Protein AF-A0A2T4MZQ0-F1 (afdb_monomer_lite)

Foldseek 3Di:
DFFPVVLVVLLVVLVVLLVLLVVLVVVLVVPDDPPPDPVVVVVVVVNVVLVVLSVVLVVLNVVVVVQVVVDPDRDGDDSPVSVVSNVVNSVVSVVVSVVSCVSSVD

Structure (mmCIF, N/CA/C/O backbone):
data_AF-A0A2T4MZQ0-F1
#
_entry.id   AF-A0A2T4MZQ0-F1
#
loop_
_atom_site.group_PDB
_atom_site.id
_atom_site.type_symbol
_atom_site.label_atom_id
_atom_site.label_alt_id
_atom_site.label_comp_id
_atom_site.label_asym_id
_atom_site.label_entity_id
_atom_site.label_seq_id
_atom_site.pdbx_PDB_ins_code
_atom_site.Cartn_x
_atom_site.Cartn_y
_atom_site.Cartn_z
_atom_site.occupancy
_atom_site.B_iso_or_equiv
_atom_site.auth_seq_id
_atom_site.auth_comp_id
_atom_site.auth_asym_id
_atom_site.auth_atom_id
_atom_site.pdbx_PDB_model_num
ATOM 1 N N . MET A 1 1 ? 12.218 -9.876 -13.837 1.00 82.69 1 MET A N 1
ATOM 2 C CA . MET A 1 1 ? 11.818 -8.979 -14.953 1.00 82.69 1 MET A CA 1
ATOM 3 C C . MET A 1 1 ? 10.308 -8.856 -14.944 1.00 82.69 1 MET A C 1
ATOM 5 O O . MET A 1 1 ? 9.641 -9.884 -14.955 1.00 82.69 1 MET A O 1
ATOM 9 N N . TYR A 1 2 ? 9.795 -7.631 -14.938 1.00 87.00 2 TYR A N 1
ATOM 10 C CA . TYR A 1 2 ? 8.361 -7.337 -14.904 1.00 87.00 2 TYR A CA 1
ATOM 11 C C . TYR A 1 2 ? 7.962 -6.518 -16.127 1.00 87.00 2 TYR A C 1
ATOM 13 O O . TYR A 1 2 ? 8.726 -5.652 -16.555 1.00 87.00 2 TYR A O 1
ATOM 21 N N . LEU A 1 3 ? 6.778 -6.761 -16.69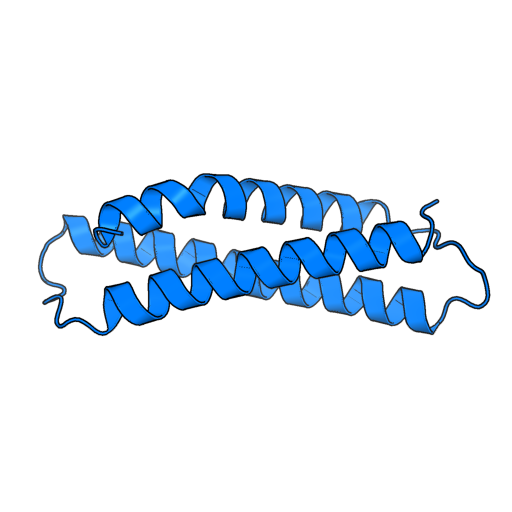0 1.00 92.69 3 LEU A N 1
ATOM 22 C CA . LEU A 1 3 ? 6.216 -5.841 -17.677 1.00 92.69 3 LEU A CA 1
ATOM 23 C C . LEU A 1 3 ? 5.825 -4.543 -16.974 1.00 92.69 3 LEU A C 1
ATOM 25 O O . LEU A 1 3 ? 5.265 -4.577 -15.882 1.00 92.69 3 LEU A O 1
ATOM 29 N N . ILE A 1 4 ? 6.089 -3.400 -17.612 1.00 89.00 4 ILE A N 1
ATOM 30 C CA . ILE A 1 4 ? 5.725 -2.091 -17.049 1.00 89.00 4 ILE A CA 1
ATOM 31 C C . ILE A 1 4 ? 4.227 -2.030 -16.741 1.00 89.00 4 ILE A C 1
ATOM 33 O O . ILE A 1 4 ? 3.852 -1.525 -15.690 1.00 89.00 4 ILE A O 1
ATOM 37 N N . GLN A 1 5 ? 3.385 -2.586 -17.618 1.00 90.56 5 GLN A N 1
ATOM 38 C CA . GLN A 1 5 ? 1.938 -2.594 -17.410 1.00 90.56 5 GLN A CA 1
ATOM 39 C C . GLN A 1 5 ? 1.546 -3.328 -16.123 1.00 90.56 5 GLN A C 1
ATOM 41 O O . GLN A 1 5 ? 0.811 -2.767 -15.321 1.00 90.56 5 GLN A O 1
ATOM 46 N N . ASP A 1 6 ? 2.099 -4.520 -15.881 1.00 92.81 6 ASP A N 1
ATOM 47 C CA . ASP A 1 6 ? 1.803 -5.300 -14.671 1.00 92.81 6 ASP A CA 1
ATOM 48 C C . ASP A 1 6 ? 2.218 -4.541 -13.402 1.00 92.81 6 ASP A C 1
ATOM 50 O O . ASP A 1 6 ? 1.526 -4.577 -12.385 1.00 92.81 6 ASP A O 1
ATOM 54 N N . VAL A 1 7 ? 3.347 -3.824 -13.463 1.00 91.25 7 VAL A N 1
ATOM 55 C CA . VAL A 1 7 ? 3.816 -2.978 -12.359 1.00 91.25 7 VAL A CA 1
ATOM 56 C C . VAL A 1 7 ? 2.870 -1.796 -12.152 1.00 91.25 7 VAL A C 1
ATOM 58 O O . VAL A 1 7 ? 2.487 -1.525 -11.020 1.00 91.25 7 VAL A O 1
ATOM 61 N N . VAL A 1 8 ? 2.456 -1.107 -13.217 1.00 91.75 8 VAL A N 1
ATOM 62 C CA . VAL A 1 8 ? 1.507 0.017 -13.136 1.00 91.75 8 VAL A CA 1
ATOM 63 C C . VAL A 1 8 ? 0.162 -0.429 -12.563 1.00 91.75 8 VAL A C 1
ATOM 65 O O . VAL A 1 8 ? -0.367 0.245 -11.678 1.00 91.75 8 VAL A O 1
ATOM 68 N N . ASP A 1 9 ? -0.371 -1.560 -13.022 1.00 93.88 9 ASP A N 1
ATOM 69 C CA . ASP A 1 9 ? -1.648 -2.104 -12.555 1.00 93.88 9 ASP A CA 1
ATOM 70 C C . ASP A 1 9 ? -1.576 -2.438 -11.060 1.00 93.88 9 ASP A C 1
ATOM 72 O O . ASP A 1 9 ? -2.433 -2.015 -10.281 1.00 93.88 9 ASP A O 1
ATOM 76 N N . PHE A 1 10 ? -0.497 -3.100 -10.635 1.00 93.62 10 PHE A N 1
ATOM 77 C CA . PHE A 1 10 ? -0.250 -3.408 -9.229 1.00 93.62 10 PHE A CA 1
ATOM 78 C C . PHE A 1 10 ? -0.114 -2.150 -8.355 1.00 93.62 10 PHE A C 1
ATOM 80 O O . PHE A 1 10 ? -0.749 -2.053 -7.304 1.00 93.62 10 PHE A O 1
ATOM 87 N N . LEU A 1 11 ? 0.683 -1.165 -8.786 1.00 93.81 11 LEU A N 1
ATOM 88 C CA . LEU A 1 11 ? 0.861 0.100 -8.066 1.00 93.81 11 LEU A CA 1
ATOM 89 C C . LEU A 1 11 ? -0.457 0.882 -7.957 1.00 93.81 11 LEU A C 1
ATOM 91 O O . LEU A 1 11 ? -0.725 1.508 -6.931 1.00 93.81 11 LEU A O 1
ATOM 95 N N . THR A 1 12 ? -1.289 0.830 -8.998 1.00 93.31 12 THR A N 1
ATOM 96 C CA . THR A 1 12 ? -2.608 1.474 -9.017 1.00 93.31 12 THR A CA 1
ATOM 97 C C . THR A 1 12 ? -3.555 0.814 -8.019 1.00 93.31 12 THR A C 1
ATOM 99 O O . THR A 1 12 ? -4.171 1.518 -7.220 1.00 93.31 12 THR A O 1
ATOM 102 N N . GLU A 1 13 ? -3.637 -0.521 -8.011 1.00 93.25 13 GLU A N 1
ATOM 103 C CA . GLU A 1 13 ? -4.451 -1.265 -7.040 1.00 93.25 13 GLU A CA 1
ATOM 104 C C . GLU A 1 13 ? -4.012 -0.949 -5.605 1.00 93.25 13 GLU A C 1
ATOM 106 O O . GLU A 1 13 ? -4.842 -0.603 -4.763 1.00 93.25 13 GLU A O 1
ATOM 111 N N . LEU A 1 14 ? -2.701 -0.970 -5.345 1.00 92.81 14 LEU A N 1
ATOM 112 C CA . LEU A 1 14 ? -2.154 -0.640 -4.033 1.00 92.81 14 LEU A CA 1
ATOM 113 C C . LEU A 1 14 ? -2.522 0.787 -3.607 1.00 92.81 14 LEU A C 1
ATOM 115 O O . LEU A 1 14 ? -2.966 0.991 -2.478 1.00 92.81 14 LEU A O 1
ATOM 119 N N . LYS A 1 15 ? -2.415 1.773 -4.508 1.00 92.19 15 LYS A N 1
ATOM 120 C CA . LYS A 1 15 ? -2.803 3.156 -4.199 1.00 92.19 15 LYS A CA 1
ATOM 121 C C . LYS A 1 15 ? -4.290 3.277 -3.874 1.00 92.19 15 LYS A C 1
ATOM 123 O O . LYS A 1 15 ? -4.650 4.037 -2.978 1.00 92.19 15 LYS A O 1
ATOM 128 N N . MET A 1 16 ? -5.150 2.547 -4.583 1.00 91.31 16 MET A N 1
ATOM 129 C CA . MET A 1 16 ? -6.587 2.537 -4.304 1.00 91.31 16 MET A CA 1
ATOM 130 C C . MET A 1 16 ? -6.896 1.939 -2.928 1.00 91.31 16 MET A C 1
ATOM 132 O O . MET A 1 16 ? -7.685 2.521 -2.185 1.00 91.31 16 MET A O 1
ATOM 136 N N . ASP A 1 17 ? -6.244 0.833 -2.561 1.00 89.50 17 ASP A N 1
ATOM 137 C CA . ASP A 1 17 ? -6.387 0.220 -1.233 1.00 89.50 17 ASP A CA 1
ATOM 138 C C . ASP A 1 17 ? -5.947 1.181 -0.116 1.00 89.50 17 ASP A C 1
ATOM 140 O O . ASP A 1 17 ? -6.620 1.308 0.908 1.00 89.50 17 ASP A O 1
ATOM 144 N N . MET A 1 18 ? -4.839 1.897 -0.324 1.00 90.94 18 MET A N 1
ATOM 145 C CA . MET A 1 18 ? -4.341 2.912 0.607 1.00 90.94 18 MET A CA 1
ATOM 146 C C . MET A 1 18 ? -5.339 4.056 0.807 1.00 90.94 18 MET A C 1
ATOM 148 O O . MET A 1 18 ? -5.611 4.433 1.944 1.00 90.94 18 MET A O 1
ATOM 152 N N . VAL A 1 19 ? -5.914 4.581 -0.279 1.00 90.38 19 VAL A N 1
ATOM 153 C CA . VAL A 1 19 ? -6.911 5.662 -0.218 1.00 90.38 19 VAL A CA 1
ATOM 154 C C . VAL A 1 19 ? -8.181 5.211 0.513 1.00 90.38 19 VAL A C 1
ATOM 156 O O . VAL A 1 19 ? -8.702 5.961 1.335 1.00 90.38 19 VAL A O 1
ATOM 159 N N . ASP A 1 20 ? -8.661 3.985 0.276 1.00 88.31 20 ASP A N 1
ATOM 160 C CA . ASP A 1 20 ? -9.823 3.428 0.992 1.00 88.31 20 ASP A CA 1
ATOM 161 C C . ASP A 1 20 ? -9.553 3.322 2.503 1.00 88.31 20 ASP A C 1
ATOM 163 O O . ASP A 1 20 ? -10.408 3.674 3.314 1.00 88.31 20 ASP A O 1
ATOM 167 N N . ILE A 1 21 ? -8.351 2.895 2.900 1.00 87.56 21 ILE A N 1
ATOM 168 C CA . ILE A 1 21 ? -7.958 2.812 4.315 1.00 87.56 21 ILE A CA 1
ATOM 169 C C . ILE A 1 21 ? -7.829 4.196 4.952 1.00 87.56 21 ILE A C 1
ATOM 171 O O . ILE A 1 21 ? -8.322 4.397 6.064 1.00 87.56 21 ILE A O 1
ATOM 175 N N . GLU A 1 22 ? -7.221 5.157 4.256 1.00 86.69 22 GLU A N 1
ATOM 176 C CA . GLU A 1 22 ? -7.141 6.544 4.719 1.00 86.69 22 GLU A CA 1
ATOM 177 C C . GLU A 1 22 ? -8.537 7.135 4.938 1.00 86.69 22 GLU A C 1
ATOM 179 O O . GLU A 1 22 ? -8.794 7.786 5.952 1.00 86.69 22 GLU A O 1
ATOM 184 N N . GLU A 1 23 ? -9.472 6.861 4.026 1.00 86.56 23 GLU A N 1
ATOM 185 C CA . GLU A 1 23 ? -10.855 7.304 4.145 1.00 86.56 23 GLU A CA 1
ATOM 186 C C . GLU A 1 23 ? -11.527 6.714 5.394 1.00 86.56 23 GLU A C 1
ATOM 188 O O . GLU A 1 23 ? -12.128 7.469 6.167 1.00 86.56 23 GLU A O 1
ATOM 193 N N . ILE A 1 24 ? -11.385 5.402 5.624 1.00 83.44 24 ILE A N 1
ATOM 194 C CA . ILE A 1 24 ? -11.925 4.709 6.806 1.00 83.44 24 ILE A CA 1
ATOM 195 C C . ILE A 1 24 ? -11.374 5.329 8.094 1.00 83.44 24 ILE A C 1
ATOM 197 O O . ILE A 1 24 ? -12.150 5.689 8.980 1.00 83.44 24 ILE A O 1
ATOM 201 N N . ILE A 1 25 ? -10.052 5.505 8.184 1.00 81.50 25 ILE A N 1
ATOM 202 C CA . ILE A 1 25 ? -9.397 6.114 9.349 1.00 81.50 25 ILE A CA 1
ATOM 203 C C . ILE A 1 25 ? -9.900 7.551 9.537 1.00 81.50 25 ILE A C 1
ATOM 205 O O . ILE A 1 25 ? -10.332 7.927 10.627 1.00 81.50 25 ILE A O 1
ATOM 209 N N . SER A 1 26 ? -9.900 8.362 8.476 1.00 80.50 26 SER A N 1
ATOM 210 C CA . SER A 1 26 ? -10.252 9.780 8.576 1.00 80.50 26 SER A CA 1
ATOM 211 C C . SER A 1 26 ? -11.687 10.007 9.051 1.00 80.50 26 SER A C 1
ATOM 213 O O . SER A 1 26 ? -11.928 10.963 9.787 1.00 80.50 26 SER A O 1
ATOM 215 N N . LYS A 1 27 ? -12.643 9.152 8.656 1.00 77.44 27 LYS A N 1
ATOM 216 C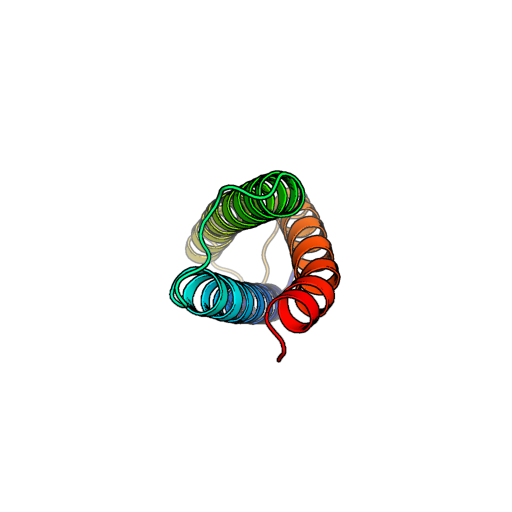 CA . LYS A 1 27 ? -14.031 9.266 9.119 1.00 77.44 27 LYS A CA 1
ATOM 217 C C . LYS A 1 27 ? -14.209 8.655 10.508 1.00 77.44 27 LYS A C 1
ATOM 219 O O . LYS A 1 27 ? -14.840 9.291 11.345 1.00 77.44 27 LYS A O 1
ATOM 224 N N . GLY A 1 28 ? -13.583 7.508 10.779 1.00 71.69 28 GLY A N 1
ATOM 225 C CA . GLY A 1 28 ? -13.645 6.833 12.077 1.00 71.69 28 GLY A CA 1
ATOM 226 C C . GLY A 1 28 ? -13.120 7.667 13.251 1.00 71.69 28 GLY A C 1
ATOM 227 O O . GLY A 1 28 ? -13.663 7.592 14.348 1.00 71.69 28 GLY A O 1
ATOM 228 N N . PHE A 1 29 ? -12.108 8.514 13.026 1.00 68.88 29 PHE A N 1
ATOM 229 C CA . PHE A 1 29 ? -11.564 9.413 14.058 1.00 68.88 29 PHE A CA 1
ATOM 230 C C . PHE A 1 29 ? -12.155 10.830 14.060 1.00 68.88 29 PHE A C 1
ATOM 232 O O . PHE A 1 29 ? -11.940 11.566 15.023 1.00 68.88 29 PHE A O 1
ATOM 239 N N . LYS A 1 30 ? -12.883 11.246 13.013 1.00 60.50 30 LYS A N 1
ATOM 240 C CA . LYS A 1 30 ? -13.565 12.555 12.985 1.00 60.50 30 LYS A CA 1
ATOM 241 C C . LYS A 1 30 ? -14.858 12.575 13.803 1.00 60.50 30 LYS A C 1
ATOM 243 O O . LYS A 1 30 ? -15.295 13.657 14.185 1.00 60.50 30 LYS A O 1
ATOM 248 N N . GLU A 1 31 ? -15.459 11.423 14.084 1.00 55.38 31 GLU A N 1
ATOM 249 C CA . GLU A 1 31 ? -16.674 11.318 14.898 1.00 55.38 31 GLU A CA 1
ATOM 250 C C . GLU A 1 31 ? -16.338 11.193 16.396 1.00 55.38 31 GLU A C 1
ATOM 252 O O . GLU A 1 31 ? -16.352 10.104 16.945 1.00 55.38 31 GLU A O 1
ATOM 257 N N . ASP A 1 32 ? -16.002 12.310 17.057 1.00 48.06 32 ASP A N 1
ATOM 258 C CA . ASP A 1 32 ? -16.103 12.556 18.517 1.00 48.06 32 ASP A CA 1
ATOM 259 C C . ASP A 1 32 ? -15.773 11.399 19.501 1.00 48.06 32 ASP A C 1
ATOM 261 O O . ASP A 1 32 ? -16.341 11.299 20.596 1.00 48.06 32 ASP A O 1
ATOM 265 N N . ILE A 1 33 ? -14.799 10.541 19.186 1.00 54.59 33 ILE A N 1
ATOM 266 C CA . ILE A 1 33 ? -14.345 9.512 20.123 1.00 54.59 33 ILE A CA 1
ATOM 267 C C . ILE A 1 33 ? -13.488 10.181 21.208 1.00 54.59 33 ILE A C 1
ATOM 269 O O . ILE A 1 33 ? -12.340 10.570 20.981 1.00 54.59 33 ILE A O 1
ATOM 273 N N . LYS A 1 34 ? -14.023 10.295 22.431 1.00 50.34 34 LYS A N 1
ATOM 274 C CA . LYS A 1 34 ? -13.228 10.675 23.609 1.00 50.34 34 LYS A CA 1
ATOM 275 C C . LYS A 1 34 ? -12.201 9.577 23.905 1.00 50.34 34 LYS A C 1
ATOM 277 O O . LYS A 1 34 ? -12.528 8.543 24.481 1.00 50.34 34 LYS A O 1
ATOM 282 N N . LEU A 1 35 ? -10.955 9.841 23.514 1.00 52.81 35 LEU A N 1
ATOM 283 C CA . LEU A 1 35 ? -9.751 9.024 23.713 1.00 52.81 35 LEU A CA 1
ATOM 284 C C . LEU A 1 35 ? -9.341 8.927 25.199 1.00 52.81 35 LEU A C 1
ATOM 286 O O . LEU A 1 35 ? -8.278 9.397 25.592 1.00 52.81 35 LEU A O 1
ATOM 290 N N . THR A 1 36 ? -10.196 8.359 26.047 1.00 53.94 36 THR A N 1
ATOM 291 C CA . THR A 1 36 ? -9.872 8.054 27.456 1.00 53.94 36 THR A CA 1
ATOM 292 C C . THR A 1 36 ? -10.089 6.584 27.817 1.00 53.94 36 THR A C 1
ATOM 294 O O . THR A 1 36 ? -9.876 6.207 28.965 1.00 53.94 36 THR A O 1
ATOM 297 N N . ASP A 1 37 ? -10.516 5.756 26.861 1.00 57.34 37 ASP A N 1
ATOM 298 C CA . ASP A 1 37 ? -10.685 4.313 27.046 1.00 57.34 37 ASP A CA 1
ATOM 299 C C . ASP A 1 37 ? -9.388 3.575 26.642 1.00 57.34 37 ASP A C 1
ATOM 301 O O . ASP A 1 37 ? -8.938 3.747 25.506 1.00 57.34 37 ASP A O 1
ATOM 305 N N . PRO A 1 38 ? -8.772 2.751 27.512 1.00 56.19 38 PRO A N 1
ATOM 306 C CA . PRO A 1 38 ? -7.573 1.966 27.189 1.00 56.19 38 PRO A CA 1
ATOM 307 C C . PRO A 1 38 ? -7.718 1.075 25.944 1.00 56.19 38 PRO A C 1
ATOM 309 O O . PRO A 1 38 ? -6.735 0.805 25.254 1.00 56.19 38 PRO A O 1
ATOM 312 N N . GLY A 1 39 ? -8.942 0.646 25.607 1.00 60.75 39 GLY A N 1
ATOM 313 C CA . GLY A 1 39 ? -9.204 -0.075 24.357 1.00 60.75 39 GLY A CA 1
ATOM 314 C C . GLY A 1 39 ? -8.924 0.770 23.107 1.00 60.75 39 GLY A C 1
ATOM 315 O O . GLY A 1 39 ? -8.426 0.250 22.110 1.00 60.75 39 GLY A O 1
ATOM 316 N N . LEU A 1 40 ? -9.160 2.083 23.174 1.00 62.78 40 LEU A N 1
ATOM 317 C CA . LEU A 1 40 ? -8.937 3.026 22.073 1.00 62.78 40 LEU A CA 1
ATOM 318 C C . LEU A 1 40 ? -7.464 3.408 21.894 1.00 62.78 40 LEU A C 1
ATOM 320 O O . LEU A 1 40 ? -7.059 3.777 20.793 1.00 62.78 40 LEU A O 1
ATOM 324 N N . GLU A 1 41 ? -6.651 3.297 22.945 1.00 65.12 41 GLU A N 1
ATOM 325 C CA . GLU A 1 41 ? -5.208 3.541 22.862 1.00 65.12 41 GLU A CA 1
ATOM 326 C C . GLU A 1 41 ? -4.533 2.478 21.980 1.00 65.12 41 GLU A C 1
ATOM 328 O O . GLU A 1 41 ? -3.817 2.819 21.040 1.00 65.12 41 GLU A O 1
ATOM 333 N N . SER A 1 42 ? -4.901 1.203 22.158 1.00 67.50 42 SER A N 1
ATOM 334 C CA . SER A 1 42 ? -4.445 0.108 21.284 1.00 67.50 42 SER A CA 1
ATOM 335 C C . SER A 1 42 ? -4.922 0.248 19.830 1.00 67.50 42 SER A C 1
ATOM 337 O O . SER A 1 42 ? -4.216 -0.103 18.884 1.00 67.50 42 SER A O 1
ATOM 339 N N . VAL A 1 43 ? -6.120 0.800 19.619 1.00 72.62 43 VAL A N 1
ATOM 340 C CA . VAL A 1 43 ? -6.650 1.105 18.281 1.00 72.62 43 VAL A CA 1
ATOM 341 C C . VAL A 1 43 ? -5.822 2.197 17.615 1.00 72.62 43 VAL A C 1
ATOM 343 O O . VAL A 1 43 ? -5.483 2.075 16.439 1.00 72.62 43 VAL A O 1
ATOM 346 N N . LYS A 1 44 ? -5.472 3.246 18.361 1.00 73.38 44 LYS A N 1
ATOM 347 C CA . LYS A 1 44 ? -4.645 4.343 17.864 1.00 73.38 44 LYS A CA 1
ATOM 348 C C . LYS A 1 44 ? -3.245 3.865 17.484 1.00 73.38 44 LYS A C 1
ATOM 350 O O . LYS A 1 44 ? -2.787 4.189 16.397 1.00 73.38 44 LYS A O 1
ATOM 355 N N . GLU A 1 45 ? -2.605 3.042 18.312 1.00 74.00 45 GLU A N 1
ATOM 356 C CA . GLU A 1 45 ? -1.297 2.456 17.986 1.00 74.00 45 GLU A CA 1
ATOM 357 C C . GLU A 1 45 ? -1.336 1.627 16.696 1.00 74.00 45 GLU A C 1
ATOM 359 O O . GLU A 1 45 ? -0.442 1.743 15.853 1.00 74.00 45 GLU A O 1
ATOM 364 N N . ASN A 1 46 ? -2.396 0.833 16.504 1.00 76.44 46 ASN A N 1
ATOM 365 C CA . ASN A 1 46 ? -2.601 0.077 15.270 1.00 76.44 46 ASN A CA 1
ATOM 366 C C . ASN A 1 46 ? -2.803 1.004 14.062 1.00 76.44 46 ASN A C 1
ATOM 368 O O . ASN A 1 46 ? -2.216 0.777 13.008 1.00 76.44 46 ASN A O 1
ATOM 372 N N . VAL A 1 47 ? -3.581 2.075 14.209 1.00 79.81 47 VAL A N 1
ATOM 373 C CA . VAL A 1 47 ? -3.808 3.083 13.159 1.00 79.81 47 VAL A CA 1
ATOM 374 C C . VAL A 1 47 ? -2.526 3.834 12.804 1.00 79.81 47 VAL A C 1
ATOM 376 O O . VAL A 1 47 ? -2.240 4.032 11.622 1.00 79.81 47 VAL A O 1
ATOM 379 N N . ASP A 1 48 ? -1.709 4.178 13.796 1.00 81.06 48 ASP A N 1
ATOM 380 C CA . ASP A 1 48 ? -0.402 4.804 13.597 1.00 81.06 48 ASP A CA 1
ATOM 381 C C . ASP A 1 48 ? 0.580 3.838 12.910 1.00 81.06 48 ASP A C 1
ATOM 383 O O . ASP A 1 48 ? 1.406 4.252 12.094 1.00 81.06 48 ASP A O 1
ATOM 387 N N . ALA A 1 49 ? 0.514 2.536 13.208 1.00 82.25 49 ALA A N 1
ATOM 388 C CA . ALA A 1 49 ? 1.296 1.514 12.510 1.00 82.25 49 ALA A CA 1
ATOM 389 C C . ALA A 1 49 ? 0.867 1.361 11.040 1.00 82.25 49 ALA A C 1
ATOM 391 O O . ALA A 1 49 ? 1.724 1.322 10.159 1.00 82.25 49 ALA A O 1
ATOM 392 N N . ILE A 1 50 ? -0.439 1.349 10.760 1.00 84.44 50 ILE A N 1
ATOM 393 C CA . ILE A 1 50 ? -0.983 1.275 9.393 1.00 84.44 50 ILE A CA 1
ATOM 394 C C . ILE A 1 50 ? -0.598 2.519 8.596 1.00 84.44 50 ILE A C 1
ATOM 396 O O . ILE A 1 50 ? -0.125 2.405 7.471 1.00 84.44 50 ILE A O 1
ATOM 400 N N . SER A 1 51 ? -0.733 3.700 9.199 1.00 84.81 51 SER A N 1
ATOM 401 C CA . SER A 1 51 ? -0.373 4.971 8.564 1.00 84.81 51 SER A CA 1
ATOM 402 C C . SER A 1 51 ? 1.120 5.025 8.226 1.00 84.81 51 SER A C 1
ATOM 404 O O . SER A 1 51 ? 1.495 5.484 7.150 1.00 84.81 51 SER A O 1
ATOM 406 N N . ARG A 1 52 ? 1.987 4.494 9.101 1.00 86.75 52 ARG A N 1
ATOM 407 C CA . ARG A 1 52 ? 3.424 4.348 8.813 1.00 86.75 52 ARG A CA 1
ATOM 408 C C . ARG A 1 52 ? 3.695 3.374 7.672 1.00 86.75 52 ARG A C 1
ATOM 410 O O . ARG A 1 52 ? 4.407 3.741 6.745 1.00 86.75 52 ARG A O 1
ATOM 417 N N . ALA A 1 53 ? 3.078 2.193 7.695 1.00 87.00 53 ALA A N 1
ATOM 418 C CA . ALA A 1 53 ? 3.203 1.218 6.611 1.00 87.00 53 ALA A CA 1
ATOM 419 C C . ALA A 1 53 ? 2.727 1.793 5.265 1.00 87.00 53 ALA A C 1
ATOM 421 O O . ALA A 1 53 ? 3.288 1.475 4.220 1.00 87.00 53 ALA A O 1
ATOM 422 N N . MET A 1 54 ? 1.721 2.673 5.282 1.00 89.62 54 MET A N 1
ATOM 423 C CA . MET A 1 54 ? 1.272 3.380 4.088 1.00 89.62 54 MET A CA 1
ATOM 424 C C . MET A 1 54 ? 2.323 4.371 3.573 1.00 89.62 54 MET A C 1
ATOM 426 O O . MET A 1 54 ? 2.635 4.361 2.388 1.00 89.62 54 MET A O 1
ATOM 430 N N . ILE A 1 55 ? 2.917 5.187 4.445 1.00 89.69 55 ILE A N 1
ATOM 431 C CA . ILE A 1 55 ? 3.986 6.122 4.053 1.00 89.69 55 ILE A CA 1
ATOM 432 C C . ILE A 1 55 ? 5.196 5.367 3.479 1.00 89.69 55 ILE A C 1
ATOM 434 O O . ILE A 1 55 ? 5.765 5.779 2.467 1.00 89.69 55 ILE A O 1
ATOM 438 N N . GLU A 1 56 ? 5.579 4.251 4.101 1.00 90.88 56 GLU A N 1
ATOM 439 C CA . GLU A 1 56 ? 6.664 3.386 3.623 1.00 90.88 56 GLU A CA 1
ATOM 440 C C . GLU A 1 56 ? 6.346 2.799 2.243 1.00 90.88 56 GLU A C 1
ATOM 442 O O . GLU A 1 56 ? 7.173 2.894 1.333 1.00 90.88 56 GLU A O 1
ATOM 447 N N . ALA A 1 57 ? 5.126 2.289 2.045 1.00 91.38 57 ALA A N 1
ATOM 448 C CA . ALA A 1 57 ? 4.676 1.814 0.742 1.00 91.38 57 ALA A CA 1
ATOM 449 C C . ALA A 1 57 ? 4.750 2.925 -0.317 1.00 91.38 57 ALA A C 1
ATOM 451 O O . ALA A 1 57 ? 5.309 2.705 -1.386 1.00 91.38 57 ALA A O 1
ATOM 452 N N . GLU A 1 58 ? 4.276 4.138 -0.018 1.00 92.38 58 GLU A N 1
ATOM 453 C CA . GLU A 1 58 ? 4.353 5.291 -0.926 1.00 92.38 58 GLU A CA 1
ATOM 454 C C . GLU A 1 58 ? 5.788 5.644 -1.333 1.00 92.38 58 GLU A C 1
ATOM 456 O O . GLU A 1 58 ? 6.052 5.924 -2.507 1.00 92.38 58 GLU A O 1
ATOM 461 N N . ALA A 1 59 ? 6.729 5.590 -0.388 1.00 92.00 59 ALA A N 1
ATOM 462 C CA . ALA A 1 59 ? 8.139 5.825 -0.672 1.00 92.00 59 ALA A CA 1
ATOM 463 C C . ALA A 1 59 ? 8.703 4.766 -1.635 1.00 92.00 59 ALA A C 1
ATOM 465 O O . ALA A 1 59 ? 9.345 5.116 -2.629 1.00 92.00 59 ALA A O 1
ATOM 466 N N . VAL A 1 60 ? 8.417 3.482 -1.389 1.00 93.44 60 VAL A N 1
ATOM 467 C CA . VAL A 1 60 ? 8.863 2.379 -2.255 1.00 93.44 60 VAL A CA 1
ATOM 468 C C . VAL A 1 60 ? 8.204 2.463 -3.638 1.00 93.44 60 VAL A C 1
ATOM 470 O O . VAL A 1 60 ? 8.886 2.311 -4.652 1.00 93.44 60 VAL A O 1
ATOM 473 N N . MET A 1 61 ? 6.913 2.801 -3.717 1.00 92.31 61 MET A N 1
ATOM 474 C CA . MET A 1 61 ? 6.230 3.062 -4.991 1.00 92.31 61 MET A CA 1
ATOM 475 C C . MET A 1 61 ? 6.920 4.184 -5.776 1.00 92.31 61 MET A C 1
ATOM 477 O O . MET A 1 61 ? 7.108 4.061 -6.986 1.00 92.31 61 MET A O 1
ATOM 481 N N . GLY A 1 62 ? 7.337 5.259 -5.100 1.00 90.19 62 GLY A N 1
ATOM 482 C CA . GLY A 1 62 ? 8.093 6.355 -5.707 1.00 90.19 62 GLY A CA 1
ATOM 483 C C . GLY A 1 62 ? 9.419 5.898 -6.321 1.00 90.19 62 GLY A C 1
ATOM 484 O O . GLY A 1 62 ? 9.745 6.302 -7.438 1.00 90.19 62 GLY A O 1
ATOM 485 N N . VAL A 1 63 ? 10.150 5.006 -5.643 1.00 92.25 63 VAL A N 1
ATOM 486 C CA . VAL A 1 63 ? 11.382 4.395 -6.177 1.00 92.25 63 VAL A CA 1
ATOM 487 C C . VAL A 1 63 ? 11.086 3.580 -7.437 1.00 92.25 63 VAL A C 1
ATOM 489 O O . VAL A 1 63 ? 11.781 3.738 -8.443 1.00 92.25 63 VAL A O 1
ATOM 492 N N . VAL A 1 64 ? 10.035 2.754 -7.424 1.00 91.69 64 VAL A N 1
ATOM 493 C CA . VAL A 1 64 ? 9.636 1.955 -8.595 1.00 91.69 64 VAL A CA 1
ATOM 494 C C . VAL A 1 64 ? 9.245 2.856 -9.768 1.00 91.69 64 VAL A C 1
ATOM 496 O O . VAL A 1 64 ? 9.705 2.631 -10.885 1.00 91.69 64 VAL A O 1
ATOM 499 N N . LEU A 1 65 ? 8.460 3.911 -9.532 1.00 90.44 65 LEU A N 1
ATOM 500 C CA . LEU A 1 65 ? 8.069 4.870 -10.571 1.00 90.44 65 LEU A CA 1
ATOM 501 C C . LEU A 1 65 ? 9.271 5.633 -11.146 1.00 90.44 65 LEU A C 1
ATOM 503 O O . LEU A 1 65 ? 9.329 5.846 -12.356 1.00 90.44 65 LEU A O 1
ATOM 507 N N . ALA A 1 66 ? 10.249 6.003 -10.316 1.00 89.44 66 ALA A N 1
ATOM 508 C CA . ALA A 1 66 ? 11.4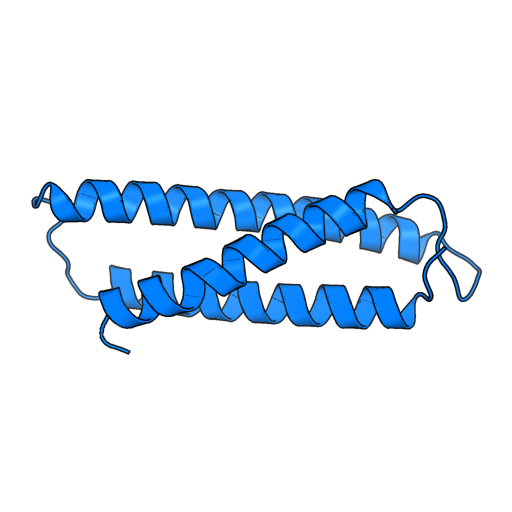81 6.639 -10.781 1.00 89.44 66 ALA A CA 1
ATOM 509 C C . ALA A 1 66 ? 12.295 5.694 -11.681 1.00 89.44 66 ALA A C 1
ATOM 511 O O . ALA A 1 66 ? 12.638 6.055 -12.806 1.00 89.44 66 ALA A O 1
ATOM 512 N N . LYS A 1 67 ? 12.508 4.445 -11.240 1.00 90.25 67 LYS A N 1
ATOM 513 C CA . LYS A 1 67 ? 13.160 3.406 -12.057 1.00 90.25 67 LYS A CA 1
ATOM 514 C C . LYS A 1 67 ? 12.403 3.157 -13.368 1.00 90.25 67 LYS A C 1
ATOM 516 O O . LYS A 1 67 ? 13.014 2.930 -14.411 1.00 90.25 67 LYS A O 1
ATOM 521 N N . MET A 1 68 ? 11.071 3.210 -13.333 1.00 88.38 68 MET A N 1
ATOM 522 C CA . MET A 1 68 ? 10.216 3.036 -14.509 1.00 88.38 68 MET A CA 1
ATOM 523 C C . MET A 1 68 ? 10.382 4.186 -15.504 1.00 88.38 68 MET A C 1
ATOM 525 O O . MET A 1 68 ? 10.504 3.934 -16.699 1.00 88.38 68 MET A O 1
ATOM 529 N N . ALA A 1 69 ? 10.442 5.430 -15.023 1.00 86.19 69 ALA A N 1
ATOM 530 C CA . ALA A 1 69 ? 10.657 6.610 -15.859 1.00 86.19 69 ALA A CA 1
ATOM 531 C C . ALA A 1 69 ? 12.025 6.595 -16.567 1.00 86.19 69 ALA A C 1
ATOM 533 O O . ALA A 1 69 ? 12.135 7.056 -17.704 1.00 86.19 69 ALA A O 1
ATOM 534 N N . ASP A 1 70 ? 13.045 6.014 -15.930 1.00 86.56 70 ASP A N 1
ATOM 535 C CA . ASP A 1 70 ? 14.383 5.848 -16.510 1.00 86.56 70 ASP A CA 1
ATOM 536 C C . ASP A 1 70 ? 14.485 4.655 -17.483 1.00 86.56 70 ASP A C 1
ATOM 538 O O . ASP A 1 70 ? 15.458 4.521 -18.237 1.00 86.56 70 ASP A O 1
ATOM 542 N N . THR A 1 71 ? 13.468 3.789 -17.512 1.00 84.88 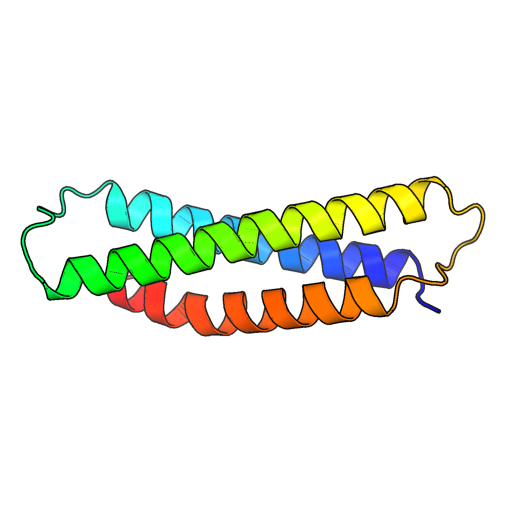71 THR A N 1
ATOM 543 C CA . THR A 1 71 ? 13.442 2.592 -18.353 1.00 84.88 71 THR A CA 1
ATOM 544 C C . THR A 1 71 ? 13.013 2.936 -19.784 1.00 84.88 71 THR A C 1
ATOM 546 O O . THR A 1 71 ? 11.946 3.489 -20.030 1.00 84.88 71 THR A O 1
ATOM 549 N N . ARG A 1 72 ? 13.838 2.565 -20.775 1.00 79.50 72 ARG A N 1
ATOM 550 C CA . ARG A 1 72 ? 13.565 2.795 -22.216 1.00 79.50 72 ARG A CA 1
ATOM 551 C C . ARG A 1 72 ? 12.895 1.611 -22.924 1.00 79.50 72 ARG A C 1
ATOM 553 O O . ARG A 1 72 ? 12.690 1.649 -24.135 1.00 79.50 72 ARG A O 1
ATOM 560 N N . THR A 1 73 ? 12.615 0.543 -22.186 1.00 81.62 73 THR A N 1
ATOM 561 C CA . THR A 1 73 ? 12.031 -0.720 -22.655 1.00 81.62 73 THR A CA 1
ATOM 562 C C . THR A 1 73 ? 10.628 -0.914 -22.090 1.00 81.62 73 THR A C 1
ATOM 564 O O . THR A 1 73 ? 10.227 -0.226 -21.165 1.00 81.62 73 THR A O 1
ATOM 567 N N . SER A 1 74 ? 9.873 -1.886 -22.605 1.00 77.69 74 SER A N 1
ATOM 568 C CA . SER A 1 74 ? 8.540 -2.238 -22.081 1.00 77.69 74 SER A CA 1
ATOM 569 C C . SER A 1 74 ? 8.570 -3.054 -20.779 1.00 77.69 74 SER A C 1
ATOM 571 O O . SER A 1 74 ? 7.520 -3.425 -20.254 1.00 77.69 74 SER A O 1
ATOM 573 N N . ALA A 1 75 ? 9.762 -3.385 -20.287 1.00 82.94 75 ALA A N 1
ATOM 574 C CA . ALA A 1 75 ? 9.973 -4.220 -19.116 1.00 82.94 75 ALA A CA 1
ATOM 575 C C . ALA A 1 75 ? 11.012 -3.596 -18.186 1.00 82.94 75 ALA A C 1
ATOM 577 O O . ALA A 1 75 ? 11.973 -2.985 -18.659 1.00 82.94 75 ALA A O 1
ATOM 578 N N . MET A 1 76 ? 10.811 -3.804 -16.887 1.00 86.75 76 MET A N 1
ATOM 579 C CA . MET A 1 76 ? 11.695 -3.386 -15.806 1.00 86.75 76 MET A CA 1
ATOM 580 C C . MET A 1 76 ? 12.512 -4.566 -15.275 1.00 86.75 76 MET A C 1
ATOM 582 O O . MET A 1 76 ? 12.029 -5.703 -15.171 1.00 86.75 76 MET A O 1
ATOM 586 N N . MET A 1 77 ? 13.756 -4.270 -14.913 1.00 84.88 77 MET A N 1
ATOM 587 C CA . MET A 1 77 ? 14.690 -5.174 -14.243 1.00 84.88 77 MET A CA 1
ATOM 588 C C . MET A 1 77 ? 15.085 -4.569 -12.893 1.00 84.88 77 MET A C 1
ATOM 590 O O . MET A 1 77 ? 14.887 -3.373 -12.687 1.00 84.88 77 MET A O 1
ATOM 594 N N . ASP A 1 78 ? 15.619 -5.394 -11.992 1.00 85.62 78 ASP A N 1
ATOM 595 C CA . ASP A 1 78 ? 16.181 -4.957 -10.706 1.00 85.62 78 ASP A CA 1
ATOM 596 C C . ASP A 1 78 ? 15.189 -4.166 -9.828 1.00 85.62 78 ASP A C 1
ATOM 598 O O . ASP A 1 78 ? 15.525 -3.138 -9.230 1.00 85.62 78 ASP A O 1
ATOM 602 N N . ILE A 1 79 ? 13.940 -4.647 -9.785 1.00 89.81 79 ILE A N 1
ATOM 603 C CA . ILE A 1 79 ? 12.879 -4.143 -8.894 1.00 89.81 79 ILE A CA 1
ATOM 604 C C . ILE A 1 79 ? 12.254 -5.233 -8.017 1.00 89.81 79 ILE A C 1
ATOM 606 O O . ILE A 1 79 ? 11.180 -5.040 -7.454 1.00 89.81 79 ILE A O 1
ATOM 610 N N . ASP A 1 80 ? 12.859 -6.420 -7.969 1.00 91.31 80 ASP A N 1
ATOM 611 C CA . ASP A 1 80 ? 12.280 -7.570 -7.274 1.00 91.31 80 ASP A CA 1
ATOM 612 C C . ASP A 1 80 ? 12.098 -7.288 -5.773 1.00 91.31 80 ASP A C 1
ATOM 614 O O . ASP A 1 80 ? 11.023 -7.556 -5.240 1.00 91.31 80 ASP A O 1
ATOM 618 N N . GLU A 1 81 ? 13.081 -6.648 -5.132 1.00 91.81 81 GLU A N 1
ATOM 619 C CA . GLU A 1 81 ? 13.018 -6.259 -3.717 1.00 91.81 81 GLU A CA 1
ATOM 620 C C . GLU A 1 81 ? 11.885 -5.259 -3.448 1.00 91.81 81 GLU A C 1
ATOM 622 O O . GLU A 1 81 ? 11.084 -5.454 -2.532 1.00 91.81 81 GLU A O 1
ATOM 627 N N . GLU A 1 82 ? 11.754 -4.210 -4.268 1.00 93.38 82 GLU A N 1
ATOM 628 C CA . GLU A 1 82 ? 10.672 -3.238 -4.104 1.00 93.38 82 GLU A CA 1
ATOM 629 C C . GLU A 1 82 ? 9.296 -3.869 -4.328 1.00 93.38 82 GLU A C 1
ATOM 631 O O . GLU A 1 82 ? 8.356 -3.587 -3.586 1.00 93.38 82 GLU A O 1
ATOM 636 N N . ILE A 1 83 ? 9.157 -4.747 -5.325 1.00 93.06 83 ILE A N 1
ATOM 637 C CA . ILE A 1 83 ? 7.895 -5.444 -5.585 1.00 93.06 83 ILE A CA 1
ATOM 638 C C . ILE A 1 83 ? 7.537 -6.394 -4.434 1.00 93.06 83 ILE A C 1
ATOM 640 O O . ILE A 1 83 ? 6.360 -6.496 -4.085 1.00 93.06 83 ILE A O 1
ATOM 644 N N . GLU A 1 84 ? 8.507 -7.080 -3.828 1.00 93.12 84 GLU A N 1
ATOM 645 C CA . GLU A 1 84 ? 8.268 -7.930 -2.656 1.00 93.12 84 GLU A CA 1
ATOM 646 C C . GLU A 1 84 ? 7.807 -7.118 -1.440 1.00 93.12 84 GLU A C 1
ATOM 648 O O . GLU A 1 84 ? 6.779 -7.459 -0.846 1.00 93.12 84 GLU A O 1
ATOM 653 N N . LEU A 1 85 ? 8.471 -5.999 -1.136 1.00 92.25 85 LEU A N 1
ATOM 654 C CA . LEU A 1 85 ? 8.067 -5.092 -0.053 1.00 92.25 85 LEU A CA 1
ATOM 655 C C . LEU A 1 85 ? 6.652 -4.539 -0.272 1.00 92.25 85 LEU A C 1
ATOM 657 O O . LEU A 1 85 ? 5.806 -4.566 0.623 1.00 92.25 85 LEU A O 1
ATOM 661 N N . LEU A 1 86 ? 6.338 -4.092 -1.490 1.00 92.25 86 LEU A N 1
ATOM 662 C CA . LEU A 1 86 ? 5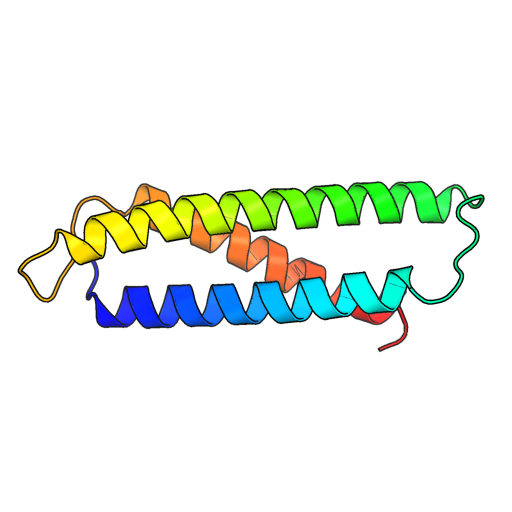.005 -3.582 -1.813 1.00 92.25 86 LEU A CA 1
ATOM 663 C C . LEU A 1 86 ? 3.923 -4.666 -1.713 1.00 92.25 86 LEU A C 1
ATOM 665 O O . LEU A 1 86 ? 2.794 -4.374 -1.310 1.00 92.25 86 LEU A O 1
ATOM 669 N N . LYS A 1 87 ? 4.238 -5.925 -2.044 1.00 92.38 87 LYS A N 1
ATOM 670 C CA . LYS A 1 87 ? 3.315 -7.057 -1.851 1.00 92.38 87 LYS A CA 1
ATOM 671 C C . LYS A 1 87 ? 3.056 -7.326 -0.370 1.00 92.38 87 LYS A C 1
ATOM 673 O O . LYS A 1 87 ? 1.912 -7.602 -0.004 1.00 92.38 87 LYS A O 1
ATOM 678 N N . GLU A 1 88 ? 4.077 -7.225 0.478 1.00 91.25 88 GLU A N 1
ATOM 679 C CA . GLU A 1 88 ? 3.927 -7.354 1.931 1.00 91.25 88 GLU A CA 1
ATOM 680 C C . GLU A 1 88 ? 3.014 -6.258 2.498 1.00 91.25 88 GLU A C 1
ATOM 682 O O . GLU A 1 88 ? 2.055 -6.550 3.227 1.00 91.25 88 GLU A O 1
ATOM 687 N N . HIS A 1 89 ? 3.237 -5.006 2.091 1.00 89.12 89 HIS A N 1
ATOM 688 C CA . HIS A 1 89 ? 2.375 -3.891 2.474 1.00 89.12 89 HIS A CA 1
ATOM 689 C C . HIS A 1 89 ? 0.940 -4.079 1.964 1.00 89.12 89 HIS A C 1
ATOM 691 O O . HIS A 1 89 ? 0.002 -3.965 2.753 1.00 89.12 89 HIS A O 1
ATOM 697 N N . SER A 1 90 ? 0.743 -4.472 0.699 1.00 87.69 90 SER A N 1
ATOM 698 C CA . SER A 1 90 ? -0.586 -4.789 0.147 1.00 87.69 90 SER A CA 1
ATOM 699 C C . SER A 1 90 ? -1.309 -5.859 0.974 1.00 87.69 90 SER A C 1
ATOM 701 O O . SER A 1 90 ? -2.479 -5.702 1.334 1.00 87.69 90 SER A O 1
ATOM 703 N N . GLY A 1 91 ? -0.604 -6.930 1.351 1.00 87.06 91 GLY A N 1
ATOM 704 C CA . GLY A 1 91 ? -1.146 -7.982 2.208 1.00 87.06 91 GLY A CA 1
ATOM 705 C C . GLY A 1 91 ? -1.564 -7.471 3.589 1.00 87.06 91 GLY A C 1
ATOM 706 O O . GLY A 1 91 ? -2.611 -7.871 4.104 1.00 87.06 91 GLY A O 1
ATOM 707 N N . THR A 1 92 ? -0.782 -6.566 4.177 1.00 85.88 92 THR A N 1
ATOM 708 C CA . THR A 1 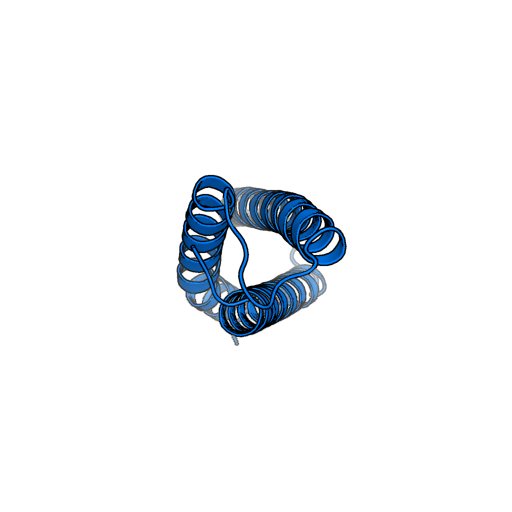92 ? -1.092 -5.924 5.463 1.00 85.88 92 THR A CA 1
ATOM 709 C C . THR A 1 92 ? -2.327 -5.030 5.358 1.00 85.88 92 THR A C 1
ATOM 711 O O . THR A 1 92 ? -3.249 -5.162 6.165 1.00 85.88 92 THR A O 1
ATOM 714 N N . LEU A 1 93 ? -2.411 -4.189 4.327 1.00 83.94 93 LEU A N 1
ATOM 715 C CA . LEU A 1 93 ? -3.555 -3.306 4.082 1.00 83.94 93 LEU A CA 1
ATOM 716 C C . LEU A 1 93 ? -4.852 -4.106 3.892 1.00 83.94 93 LEU A C 1
ATOM 718 O O . LEU A 1 93 ? -5.838 -3.871 4.595 1.00 83.94 93 LEU A O 1
ATOM 722 N N . LYS A 1 94 ? -4.831 -5.140 3.043 1.00 83.88 94 LYS A N 1
ATOM 723 C CA . LYS A 1 94 ? -5.992 -6.015 2.797 1.00 83.88 94 LYS A CA 1
ATOM 724 C C . LYS A 1 94 ? -6.481 -6.717 4.065 1.00 83.88 94 LYS A C 1
ATOM 726 O O . LYS A 1 94 ? -7.689 -6.786 4.301 1.00 83.88 94 LYS A O 1
ATOM 731 N N . LYS A 1 95 ? -5.563 -7.200 4.911 1.00 84.25 95 LYS A N 1
ATOM 732 C CA . LYS A 1 95 ? -5.905 -7.824 6.204 1.00 84.25 95 LYS A CA 1
ATOM 733 C C . LYS A 1 95 ? -6.519 -6.836 7.190 1.00 84.25 95 LYS A C 1
ATOM 735 O O . LYS A 1 95 ? -7.344 -7.238 8.005 1.00 84.25 95 LYS A O 1
ATOM 740 N N . THR A 1 96 ? -6.135 -5.566 7.110 1.00 78.44 96 THR A N 1
ATOM 741 C CA . THR A 1 96 ? -6.511 -4.551 8.100 1.00 78.44 96 THR A CA 1
ATOM 742 C C . THR A 1 96 ? -7.772 -3.775 7.722 1.00 78.44 96 THR A C 1
ATOM 744 O O . THR A 1 96 ? -8.484 -3.279 8.594 1.00 78.44 96 THR A O 1
ATOM 747 N N . ARG A 1 97 ? -8.124 -3.770 6.433 1.00 80.56 97 ARG A N 1
ATOM 748 C CA . ARG A 1 97 ? -9.342 -3.152 5.900 1.00 80.56 97 ARG A CA 1
ATOM 749 C C . ARG A 1 97 ? -10.616 -3.597 6.626 1.00 80.56 97 ARG A C 1
ATOM 751 O O . ARG A 1 97 ? -11.379 -2.762 7.098 1.00 80.56 97 ARG A O 1
ATOM 758 N N . THR A 1 98 ? -10.854 -4.907 6.719 1.00 79.69 98 THR A N 1
ATOM 759 C CA . THR A 1 98 ? -12.086 -5.451 7.327 1.00 79.69 98 THR A CA 1
ATOM 760 C C . THR A 1 98 ? -12.170 -5.157 8.832 1.00 79.69 98 THR A C 1
ATOM 762 O O . THR A 1 98 ? -13.207 -4.662 9.272 1.00 79.69 98 THR A O 1
ATOM 765 N N . PRO A 1 99 ? -11.105 -5.383 9.631 1.00 79.31 99 PRO A N 1
ATOM 766 C CA . PRO A 1 99 ? -11.077 -4.966 11.031 1.00 79.31 99 PRO A CA 1
ATOM 767 C C . PRO A 1 99 ? -11.388 -3.483 11.250 1.00 79.31 99 PRO A C 1
ATOM 769 O O . PRO A 1 99 ? -12.194 -3.173 12.122 1.00 79.31 99 PRO A O 1
ATOM 772 N N . LEU A 1 100 ? -10.802 -2.577 10.458 1.00 76.56 100 LEU A N 1
ATOM 773 C CA . LEU A 1 100 ? -11.062 -1.142 10.597 1.00 76.56 100 LEU A CA 1
ATOM 774 C C . LEU A 1 100 ? -12.516 -0.782 10.266 1.00 76.56 100 LEU A C 1
ATOM 776 O O . LEU A 1 100 ? -13.133 -0.035 11.018 1.00 76.56 100 LEU A O 1
ATOM 780 N N . LYS A 1 101 ? -13.093 -1.342 9.194 1.00 78.62 101 LYS A N 1
ATOM 781 C CA . LYS A 1 101 ? -14.515 -1.122 8.865 1.00 78.62 101 LYS A CA 1
ATOM 782 C C . LYS A 1 101 ? -15.440 -1.582 9.990 1.00 78.62 101 LYS A C 1
ATOM 784 O O . LYS A 1 101 ? -16.289 -0.814 10.431 1.00 78.62 101 LYS A O 1
ATOM 789 N N . ASN A 1 102 ? -15.203 -2.781 10.524 1.00 76.88 102 ASN A N 1
ATOM 790 C CA . ASN A 1 102 ? -15.978 -3.313 11.646 1.00 76.88 102 ASN A CA 1
ATOM 791 C C . ASN A 1 102 ? -15.864 -2.433 12.896 1.00 76.88 102 ASN A C 1
ATOM 793 O O . ASN A 1 102 ? -16.852 -2.233 13.598 1.00 76.88 102 ASN A O 1
ATOM 797 N N . LEU A 1 103 ? -14.665 -1.914 13.176 1.00 73.50 103 LEU A N 1
ATOM 798 C CA . LEU A 1 103 ? -14.414 -1.056 14.330 1.00 73.50 103 LEU A CA 1
ATOM 799 C C . LEU A 1 103 ? -15.182 0.270 14.244 1.00 73.50 103 LEU A C 1
ATOM 801 O O . LEU A 1 103 ? -15.680 0.748 15.259 1.00 73.50 103 LEU A O 1
ATOM 805 N N . PHE A 1 104 ? -15.298 0.838 13.042 1.00 72.69 104 PHE A N 1
ATOM 806 C CA . PHE A 1 104 ? -15.990 2.106 12.797 1.00 72.69 104 PHE A CA 1
ATOM 807 C C . PHE A 1 104 ? -17.447 1.944 12.320 1.00 72.69 104 PHE A C 1
ATOM 809 O O . PHE A 1 104 ? -18.104 2.934 12.010 1.00 72.69 104 PHE A O 1
ATOM 816 N N . GLY A 1 105 ? -17.977 0.715 12.305 1.00 65.94 105 GLY A N 1
ATOM 817 C CA . GLY A 1 105 ? -19.394 0.427 12.058 1.00 65.94 105 GLY A CA 1
ATOM 818 C C . GLY A 1 105 ? -19.846 0.509 10.596 1.00 65.94 105 GLY A C 1
ATOM 819 O O . GLY A 1 105 ? -20.986 0.907 10.350 1.00 65.94 105 GLY A O 1
ATOM 820 N N . TRP A 1 106 ? -18.972 0.178 9.637 1.00 60.19 106 TRP A N 1
ATOM 821 C CA . TRP A 1 106 ? -19.229 0.256 8.188 1.00 60.19 106 TRP A CA 1
ATOM 822 C C . TRP A 1 106 ? -19.278 -1.101 7.490 1.00 60.19 106 TRP A C 1
ATOM 824 O O . TRP A 1 106 ? -18.503 -2.003 7.880 1.00 60.19 106 TRP A O 1
#

Secondary structure (DSSP, 8-state):
-EEHHHHHHHHHHHHHHHHHHHHHHHHHHHS---TTSHHHHHHHHHHHHHHHHHHHHHHHHHHHHHHHHH--SSEE-S-HHHHHHHHHHHHHHHHHHHHHHHHHT-

pLDDT: mean 82.25, std 11.61, range [48.06, 93.88]

Organism: Aeromonas veronii (NCBI:txid654)

Sequence (106 aa):
MYLIQDVVDFLTELKMDMVDIEEIISKGFKEDIKLTDPGLESVKENVDAISRAMIEAEAVMGVVLAKMADTRTSAMMDIDEEIELLKEHSGTLKKTRTPLKNLFGW

Radius of gyration: 16.52 Å; chains: 1; bounding box: 36×22×50 Å